Protein AF-M2P4Z2-F1 (afdb_monomer_lite)

Foldseek 3Di:
DDDDAQVVLVVQQQVLLQVQVCVVPDDDPDDDDRDDRDDHGDPVVCVVVVDDDDDDDDDADFDDCVRRNHPPDTGPRVVVVVVVCVVPDDPDDDDDDPDDDDPPDDDD

Sequence (108 aa):
MQVVGQPARDLARHFVQRWNYMLRIKNHTRTMPFLLPPPEFKRNELADMGLTGTCELQICRSAGLWSIGTPERIEYSIQNAYLKVIQMSEHFVYIEILKLLPSFAART

Organism: Ceriporiopsis subvermispora (strain B) (NCBI:txid914234)

pLDDT: mean 88.79, std 10.94, range [45.25, 97.62]

Radius of gyration: 18.7 Å; chains: 1; bounding box: 40×43×47 Å

InterPro domains:
  IPR015679 Phospholipase D family [PTHR18896] (1-96)

Structure (mmCIF, N/CA/C/O backbone):
data_AF-M2P4Z2-F1
#
_entry.id   AF-M2P4Z2-F1
#
loop_
_atom_site.group_PDB
_atom_site.id
_atom_site.type_symbol
_atom_site.label_atom_id
_atom_site.label_alt_id
_atom_site.label_comp_id
_atom_site.label_asym_id
_atom_site.label_entity_id
_atom_site.label_seq_id
_atom_site.pdbx_PDB_ins_code
_atom_site.Cartn_x
_atom_site.Cartn_y
_atom_site.Cartn_z
_atom_site.occupancy
_atom_site.B_iso_or_equiv
_atom_site.auth_seq_id
_atom_site.auth_comp_id
_atom_site.auth_asym_id
_atom_site.auth_atom_id
_atom_site.pdbx_PDB_model_num
ATOM 1 N N . MET A 1 1 ? -2.175 -13.923 9.162 1.00 78.81 1 MET A N 1
ATOM 2 C CA . MET A 1 1 ? -3.369 -13.202 8.667 1.00 78.81 1 MET A CA 1
ATOM 3 C C . MET A 1 1 ? -3.551 -13.524 7.192 1.00 78.81 1 MET A C 1
ATOM 5 O O . MET A 1 1 ? -2.576 -13.449 6.457 1.00 78.81 1 MET A O 1
ATOM 9 N N . GLN A 1 2 ? -4.761 -13.901 6.779 1.00 85.44 2 GLN A N 1
ATOM 10 C CA . GLN A 1 2 ? -5.133 -14.107 5.376 1.00 85.44 2 GLN A CA 1
ATOM 11 C C . GLN A 1 2 ? -6.225 -13.097 5.016 1.00 85.44 2 GLN A C 1
ATOM 13 O O . GLN A 1 2 ? -7.103 -12.832 5.832 1.00 85.44 2 GLN A O 1
ATOM 18 N N . VAL A 1 3 ? -6.152 -12.529 3.813 1.00 88.44 3 VAL A N 1
ATOM 19 C CA . VAL A 1 3 ? -7.108 -11.535 3.312 1.00 88.44 3 VAL A CA 1
ATOM 20 C C . VAL A 1 3 ? -7.719 -12.051 2.017 1.00 88.44 3 VAL A C 1
ATOM 22 O O . VAL A 1 3 ? -7.006 -12.560 1.154 1.00 88.44 3 VAL A O 1
ATOM 25 N N . VAL A 1 4 ? -9.035 -11.909 1.887 1.00 88.94 4 VAL A N 1
ATOM 26 C CA . VAL A 1 4 ? -9.807 -12.274 0.694 1.00 88.94 4 VAL A CA 1
ATOM 27 C C . VAL A 1 4 ? -10.625 -11.078 0.210 1.00 88.94 4 VAL A C 1
ATOM 29 O O . VAL A 1 4 ? -10.744 -10.072 0.908 1.00 88.94 4 VAL A O 1
ATOM 32 N N . GLY A 1 5 ? -11.202 -11.184 -0.982 1.00 89.06 5 GLY A N 1
ATOM 33 C CA . GLY A 1 5 ? -12.073 -10.147 -1.526 1.00 89.06 5 GLY A CA 1
ATOM 34 C C . GLY A 1 5 ? -11.326 -8.981 -2.170 1.00 89.06 5 GLY A C 1
ATOM 35 O O . GLY A 1 5 ? -10.179 -9.111 -2.606 1.00 89.06 5 GLY A O 1
ATOM 36 N N . GLN A 1 6 ? -11.988 -7.824 -2.224 1.00 90.62 6 GLN A N 1
ATOM 37 C CA . GLN A 1 6 ? -11.448 -6.607 -2.838 1.00 90.62 6 GLN A CA 1
ATOM 38 C C . GLN A 1 6 ? -10.063 -6.201 -2.293 1.00 90.62 6 GLN A C 1
ATOM 40 O O . GLN A 1 6 ? -9.179 -5.933 -3.108 1.00 90.62 6 GLN A O 1
ATOM 45 N N . PRO A 1 7 ? -9.788 -6.250 -0.973 1.00 92.56 7 PRO A N 1
ATOM 46 C CA . PRO A 1 7 ? -8.471 -5.872 -0.461 1.00 92.56 7 PRO A CA 1
ATOM 47 C C . PRO A 1 7 ? -7.336 -6.775 -0.978 1.00 92.56 7 PRO A C 1
ATOM 49 O O . PRO A 1 7 ? -6.215 -6.313 -1.194 1.00 92.56 7 PRO A O 1
ATOM 52 N N . ALA A 1 8 ? -7.613 -8.057 -1.249 1.00 92.94 8 ALA A N 1
ATOM 53 C CA . ALA A 1 8 ? -6.635 -8.954 -1.868 1.00 92.94 8 ALA A CA 1
ATOM 54 C C . ALA A 1 8 ? -6.342 -8.562 -3.328 1.00 92.94 8 ALA A C 1
ATOM 56 O O . ALA A 1 8 ? -5.198 -8.655 -3.781 1.00 92.94 8 ALA A O 1
ATOM 57 N N . ARG A 1 9 ? -7.350 -8.067 -4.059 1.00 94.50 9 ARG A N 1
ATOM 58 C CA . ARG A 1 9 ? -7.174 -7.517 -5.414 1.00 94.50 9 ARG A CA 1
ATOM 59 C C . ARG A 1 9 ? -6.360 -6.224 -5.392 1.00 94.50 9 ARG A C 1
ATOM 61 O O . ARG A 1 9 ? -5.497 -6.052 -6.250 1.00 94.50 9 ARG A O 1
ATOM 68 N N . ASP A 1 10 ? -6.561 -5.364 -4.397 1.00 95.00 10 ASP A N 1
ATOM 69 C CA . ASP A 1 10 ? -5.772 -4.138 -4.225 1.00 95.00 10 ASP A CA 1
ATOM 70 C C . ASP A 1 10 ? -4.292 -4.435 -3.954 1.00 95.00 10 ASP A C 1
ATOM 72 O O . ASP A 1 10 ? -3.408 -3.828 -4.569 1.00 95.00 10 ASP A O 1
ATOM 76 N N . LEU A 1 11 ? -4.007 -5.432 -3.111 1.00 95.00 11 LEU A N 1
ATOM 77 C CA . LEU A 1 11 ? -2.643 -5.928 -2.904 1.00 95.00 11 LEU A CA 1
ATOM 78 C C . LEU A 1 11 ? -2.034 -6.474 -4.202 1.00 95.00 11 LEU A C 1
ATOM 80 O O . LEU A 1 11 ? -0.895 -6.145 -4.544 1.00 95.00 11 LEU A O 1
ATOM 84 N N . ALA A 1 12 ? -2.795 -7.264 -4.961 1.00 96.06 12 ALA A N 1
ATOM 85 C CA . ALA A 1 12 ? -2.342 -7.794 -6.243 1.00 96.06 12 ALA A CA 1
ATOM 86 C C . ALA A 1 12 ? -2.097 -6.681 -7.280 1.00 96.06 12 ALA A C 1
ATOM 88 O O . ALA A 1 12 ? -1.093 -6.723 -7.991 1.00 96.06 12 ALA A O 1
ATOM 89 N N . ARG A 1 13 ? -2.927 -5.631 -7.324 1.00 95.56 13 ARG A N 1
ATOM 90 C CA . ARG A 1 13 ? -2.672 -4.433 -8.144 1.00 95.56 13 ARG A CA 1
ATOM 91 C C . ARG A 1 13 ? -1.367 -3.746 -7.761 1.00 95.56 13 ARG A C 1
ATOM 93 O O . ARG A 1 13 ? -0.583 -3.403 -8.646 1.00 95.56 13 ARG A O 1
ATOM 100 N N . HIS A 1 14 ? -1.105 -3.577 -6.464 1.00 95.12 14 HIS A N 1
ATOM 101 C CA . HIS A 1 14 ? 0.160 -3.010 -5.998 1.00 95.12 14 HIS A CA 1
ATOM 102 C C . HIS A 1 14 ? 1.364 -3.855 -6.447 1.00 95.12 14 HIS A C 1
ATOM 104 O O . HIS A 1 14 ? 2.354 -3.301 -6.932 1.00 95.12 14 HIS A O 1
ATOM 110 N N . PHE A 1 15 ? 1.263 -5.185 -6.356 1.00 96.50 15 PHE A N 1
ATOM 111 C CA . PHE A 1 15 ? 2.296 -6.096 -6.852 1.00 96.50 15 PHE A CA 1
ATOM 112 C C . PHE A 1 15 ? 2.530 -5.933 -8.358 1.00 96.50 15 PHE A C 1
ATOM 114 O O . PHE A 1 15 ? 3.667 -5.716 -8.774 1.00 96.50 15 PHE A O 1
ATOM 121 N N . VAL A 1 16 ? 1.464 -5.977 -9.166 1.00 96.31 16 VAL A N 1
ATOM 122 C CA . VAL A 1 16 ? 1.529 -5.824 -10.630 1.00 96.31 16 VAL A CA 1
ATOM 123 C C . VAL A 1 16 ? 2.184 -4.500 -11.017 1.00 96.31 16 VAL A C 1
ATOM 125 O O . VAL A 1 16 ? 3.078 -4.473 -11.863 1.00 96.31 16 VAL A O 1
ATOM 128 N N . GLN A 1 17 ? 1.788 -3.406 -10.366 1.00 94.69 17 GLN A N 1
ATOM 129 C CA . GLN A 1 17 ? 2.346 -2.080 -10.616 1.00 94.69 17 GLN A CA 1
ATOM 130 C C . GLN A 1 17 ? 3.862 -2.058 -10.351 1.00 94.69 17 GLN A C 1
ATOM 132 O O . GLN A 1 17 ? 4.631 -1.602 -11.200 1.00 94.69 17 GLN A O 1
ATOM 137 N N . ARG A 1 18 ? 4.313 -2.605 -9.215 1.00 95.25 18 ARG A N 1
ATOM 138 C CA . ARG A 1 18 ? 5.741 -2.657 -8.866 1.00 95.25 18 ARG A CA 1
ATOM 139 C C . ARG A 1 18 ? 6.535 -3.604 -9.764 1.00 95.25 18 ARG A C 1
ATOM 141 O O . ARG A 1 18 ? 7.651 -3.271 -10.156 1.00 95.25 18 ARG A O 1
ATOM 148 N N . TRP A 1 19 ? 5.970 -4.761 -10.093 1.00 95.00 19 TRP A N 1
ATOM 149 C CA . TRP A 1 19 ? 6.567 -5.735 -11.003 1.00 95.00 19 TRP A CA 1
ATOM 150 C C . TRP A 1 19 ? 6.835 -5.109 -12.370 1.00 95.00 19 TRP A C 1
ATOM 152 O O . TRP A 1 19 ? 7.978 -5.056 -12.821 1.00 95.00 19 TRP A O 1
ATOM 162 N N . ASN A 1 20 ? 5.796 -4.537 -12.976 1.00 95.19 20 ASN A N 1
ATOM 163 C CA . ASN A 1 20 ? 5.887 -3.890 -14.278 1.00 95.19 20 ASN A CA 1
ATOM 164 C C . ASN A 1 20 ? 6.843 -2.686 -14.254 1.00 95.19 20 ASN A C 1
ATOM 166 O O . ASN A 1 20 ? 7.539 -2.445 -15.238 1.00 95.19 20 ASN A O 1
ATOM 170 N N . TYR A 1 21 ? 6.912 -1.945 -13.142 1.00 93.88 21 TYR A N 1
ATOM 171 C CA . TYR A 1 21 ? 7.895 -0.873 -12.974 1.00 93.88 21 TYR A CA 1
ATOM 172 C C . TYR A 1 21 ? 9.331 -1.415 -12.942 1.00 93.88 21 TYR A C 1
ATOM 174 O O . TYR A 1 21 ? 10.182 -0.928 -13.684 1.00 93.88 21 TYR A O 1
ATOM 182 N N . MET A 1 22 ? 9.595 -2.467 -12.158 1.00 92.50 22 MET A N 1
ATOM 183 C CA . MET A 1 22 ? 10.917 -3.102 -12.105 1.00 92.50 22 MET A CA 1
ATOM 184 C C . MET A 1 22 ? 11.360 -3.638 -13.468 1.00 92.50 22 MET A C 1
ATOM 186 O O . MET A 1 22 ? 12.515 -3.435 -13.848 1.00 92.50 22 MET A O 1
ATOM 190 N N . LEU A 1 23 ? 10.438 -4.235 -14.229 1.00 93.25 23 LEU A N 1
ATOM 191 C CA . LEU A 1 23 ? 10.713 -4.714 -15.585 1.00 93.25 23 LEU A CA 1
ATOM 192 C C . LEU A 1 23 ? 11.178 -3.609 -16.538 1.00 93.25 23 LEU A C 1
ATOM 194 O O . LEU A 1 23 ? 11.982 -3.878 -17.425 1.00 93.25 23 LEU A O 1
ATOM 198 N N . ARG A 1 24 ? 10.713 -2.372 -16.342 1.00 91.00 24 ARG A N 1
ATOM 199 C CA . ARG A 1 24 ? 11.101 -1.222 -17.172 1.00 91.00 24 ARG A CA 1
ATOM 200 C C . ARG A 1 24 ? 12.466 -0.643 -16.811 1.00 91.00 24 ARG A C 1
ATOM 202 O O . ARG A 1 24 ? 13.137 -0.114 -17.687 1.00 91.00 24 ARG A O 1
ATOM 209 N N . ILE A 1 25 ? 12.858 -0.693 -15.537 1.00 90.56 25 ILE A N 1
ATOM 210 C CA . ILE A 1 25 ? 14.063 0.000 -15.044 1.00 90.56 25 ILE A CA 1
ATOM 211 C C . ILE A 1 25 ? 15.309 -0.893 -14.977 1.00 90.56 25 ILE A C 1
ATOM 213 O O . ILE A 1 25 ? 16.419 -0.378 -14.855 1.00 90.56 25 ILE A O 1
ATOM 217 N N . LYS A 1 26 ? 15.152 -2.222 -14.976 1.00 89.31 26 LYS A N 1
ATOM 218 C CA . LYS A 1 26 ? 16.273 -3.169 -14.891 1.00 89.31 26 LYS A CA 1
ATOM 219 C C . LYS A 1 26 ? 16.477 -3.894 -16.216 1.00 89.31 26 LYS A C 1
ATOM 221 O O . LYS A 1 26 ? 15.525 -4.237 -16.909 1.00 89.31 26 LYS A O 1
ATOM 226 N N . ASN A 1 27 ? 17.737 -4.193 -16.517 1.00 87.31 27 ASN A N 1
ATOM 227 C CA . ASN A 1 27 ? 18.087 -5.118 -17.586 1.00 87.31 27 ASN A CA 1
ATOM 228 C C . ASN A 1 27 ? 17.927 -6.545 -17.065 1.00 87.31 27 ASN A C 1
ATOM 230 O O . ASN A 1 27 ? 18.528 -6.912 -16.054 1.00 87.31 27 ASN A O 1
ATOM 234 N N . HIS A 1 28 ? 17.114 -7.340 -17.753 1.00 88.00 28 HIS A N 1
ATOM 235 C CA . HIS A 1 28 ? 16.835 -8.721 -17.378 1.00 88.00 28 HIS A CA 1
ATOM 236 C C . HIS A 1 28 ? 17.465 -9.659 -18.399 1.00 88.00 28 HIS A C 1
ATOM 238 O O . HIS A 1 28 ? 17.357 -9.446 -19.602 1.00 88.00 28 HIS A O 1
ATOM 244 N N . THR A 1 29 ? 18.102 -10.719 -17.914 1.00 89.69 29 THR A N 1
ATOM 245 C CA . THR A 1 29 ? 18.658 -11.784 -18.761 1.00 89.69 29 THR A CA 1
ATOM 246 C C . THR A 1 29 ? 17.590 -12.758 -19.251 1.00 89.69 29 THR A C 1
ATOM 248 O O . THR A 1 29 ? 17.799 -13.457 -20.236 1.00 89.69 29 THR A O 1
ATOM 251 N N . ARG A 1 30 ? 16.443 -12.818 -18.563 1.00 90.00 30 ARG A N 1
ATOM 252 C CA . ARG A 1 30 ? 15.297 -13.668 -18.899 1.00 90.00 30 ARG A CA 1
ATOM 253 C C . ARG A 1 30 ? 14.116 -12.815 -19.336 1.00 90.00 30 ARG A C 1
ATOM 255 O O . ARG A 1 30 ? 13.874 -11.753 -18.764 1.00 90.00 30 ARG A O 1
ATOM 262 N N . THR A 1 31 ? 13.352 -13.316 -20.302 1.00 87.88 31 THR A N 1
ATOM 263 C CA . THR A 1 31 ? 12.088 -12.706 -20.714 1.00 87.88 31 THR A CA 1
ATOM 264 C C . THR A 1 31 ? 11.062 -12.883 -19.603 1.00 87.88 31 THR A C 1
ATOM 266 O O . THR A 1 31 ? 10.631 -13.997 -19.315 1.00 87.88 31 THR A O 1
ATOM 269 N N . MET A 1 32 ? 10.683 -11.777 -18.971 1.00 91.56 32 MET A N 1
ATOM 270 C CA . MET A 1 32 ? 9.679 -11.751 -17.913 1.00 91.56 32 MET A CA 1
ATOM 271 C C . MET A 1 32 ? 8.417 -11.066 -18.448 1.00 91.56 32 MET A C 1
ATOM 273 O O . MET A 1 32 ? 8.521 -9.957 -18.978 1.00 91.56 32 MET A O 1
ATOM 277 N N . PRO A 1 33 ? 7.233 -11.690 -18.338 1.00 93.62 33 PRO A N 1
ATOM 278 C CA . PRO A 1 33 ? 6.016 -11.114 -18.886 1.00 93.62 33 PRO A CA 1
ATOM 279 C C . PRO A 1 33 ? 5.542 -9.914 -18.058 1.00 93.62 33 PRO A C 1
ATOM 281 O O . PRO A 1 33 ? 5.639 -9.898 -16.825 1.00 93.62 33 PRO A O 1
ATOM 284 N N . PHE A 1 34 ? 4.973 -8.926 -18.751 1.00 94.25 34 PHE A N 1
ATOM 285 C CA . PHE A 1 34 ? 4.172 -7.886 -18.114 1.00 94.25 34 PHE A CA 1
ATOM 286 C C . PHE A 1 34 ? 2.890 -8.498 -17.555 1.00 94.25 34 PHE A C 1
ATOM 288 O O . PHE A 1 34 ? 2.238 -9.314 -18.206 1.00 94.25 34 PHE A O 1
ATOM 295 N N . LEU A 1 35 ? 2.526 -8.082 -16.347 1.00 96.06 35 LEU A N 1
ATOM 296 C CA . LEU A 1 35 ? 1.316 -8.547 -15.685 1.00 96.06 35 LEU A CA 1
ATOM 297 C C . LEU A 1 35 ? 0.174 -7.561 -15.917 1.00 96.06 35 LEU A C 1
ATOM 299 O O . LEU A 1 35 ? 0.378 -6.345 -15.937 1.00 96.06 35 LEU A O 1
ATOM 303 N N . LEU A 1 36 ? -1.034 -8.095 -16.053 1.00 95.38 36 LEU A N 1
ATOM 304 C CA . LEU A 1 36 ? -2.259 -7.308 -16.099 1.00 95.38 36 LEU A CA 1
ATOM 305 C C . LEU A 1 36 ? -2.847 -7.185 -14.689 1.00 95.38 36 LEU A C 1
ATOM 307 O O . LEU A 1 36 ? -2.694 -8.107 -13.881 1.00 95.38 36 LEU A O 1
ATOM 311 N N . PRO A 1 37 ? -3.496 -6.053 -14.364 1.00 93.56 37 PRO A N 1
ATOM 312 C CA . PRO A 1 37 ? -4.179 -5.920 -13.089 1.00 93.56 37 PRO A CA 1
ATOM 313 C C . PRO A 1 37 ? -5.273 -6.991 -12.976 1.00 93.56 37 PRO A C 1
ATOM 315 O O . PRO A 1 37 ? -5.920 -7.318 -13.976 1.00 93.56 37 PRO A O 1
ATOM 318 N N . PRO A 1 38 ? -5.490 -7.549 -11.774 1.00 93.06 38 PRO A N 1
ATOM 319 C CA . PRO A 1 38 ? -6.561 -8.506 -11.573 1.00 93.06 38 PRO A CA 1
ATOM 320 C C . PRO A 1 38 ? -7.925 -7.834 -11.806 1.00 93.06 38 PRO A C 1
ATOM 322 O O . PRO A 1 38 ? -8.064 -6.633 -11.546 1.00 93.06 38 PRO A O 1
ATOM 325 N N . PRO A 1 39 ? -8.933 -8.595 -12.264 1.00 91.19 39 PRO A N 1
ATOM 326 C CA . PRO A 1 39 ? -10.287 -8.080 -12.411 1.0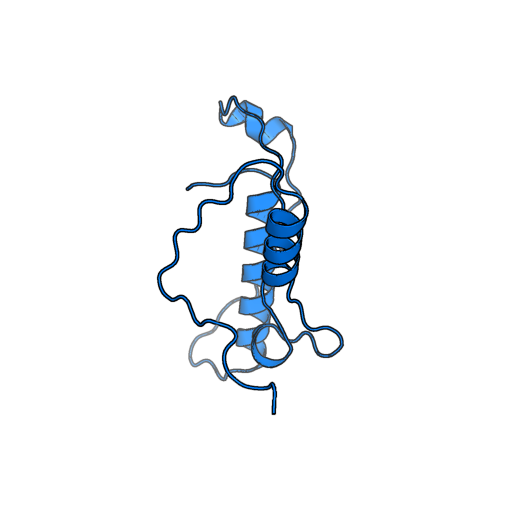0 91.19 39 PRO A CA 1
ATOM 327 C C . PRO A 1 39 ? -10.875 -7.671 -11.055 1.00 91.19 39 PRO A C 1
ATOM 329 O O . PRO A 1 39 ? -10.432 -8.137 -9.998 1.00 91.19 39 PRO A O 1
ATOM 332 N N . GLU A 1 40 ? -11.895 -6.813 -11.102 1.00 87.31 40 GLU A N 1
ATOM 333 C CA . GLU A 1 40 ? -12.644 -6.413 -9.911 1.00 87.31 40 GLU A CA 1
ATOM 334 C C . GLU A 1 40 ? -13.286 -7.614 -9.219 1.00 87.31 40 GLU A C 1
ATOM 336 O O . GLU A 1 40 ? -13.704 -8.585 -9.857 1.00 87.31 40 GLU A O 1
ATOM 341 N N . PHE A 1 41 ? -13.371 -7.533 -7.895 1.00 87.06 41 PHE A N 1
ATOM 342 C CA . PHE A 1 41 ? -13.934 -8.597 -7.086 1.00 87.06 41 PHE A CA 1
ATOM 343 C C . PHE A 1 41 ? -15.465 -8.641 -7.195 1.00 87.06 41 PHE A C 1
ATOM 345 O O . PHE A 1 41 ? -16.140 -7.630 -6.980 1.00 87.06 41 PHE A O 1
ATOM 352 N N . LYS A 1 42 ? -16.039 -9.819 -7.467 1.00 86.69 42 LYS A N 1
ATOM 353 C CA . LYS A 1 42 ? -17.497 -10.010 -7.448 1.00 86.69 42 LYS A CA 1
ATOM 354 C C . LYS A 1 42 ? -17.943 -10.482 -6.069 1.00 86.69 42 LYS A C 1
ATOM 356 O O . LYS A 1 42 ? -17.415 -11.451 -5.543 1.00 86.69 42 LYS A O 1
ATOM 361 N N . ARG A 1 43 ? -18.977 -9.850 -5.502 1.00 78.19 43 ARG A N 1
ATOM 362 C CA . ARG A 1 43 ? -19.483 -10.175 -4.149 1.00 78.19 43 ARG A CA 1
ATOM 363 C C . ARG A 1 43 ? -19.871 -11.647 -3.975 1.00 78.19 43 ARG A C 1
ATOM 365 O O . ARG A 1 43 ? -19.651 -12.198 -2.903 1.00 78.19 43 ARG A O 1
ATOM 372 N N . ASN A 1 44 ? -20.387 -12.277 -5.029 1.00 82.00 44 ASN A N 1
ATOM 373 C CA . ASN A 1 44 ? -20.804 -13.679 -5.001 1.00 82.00 44 ASN A CA 1
ATOM 374 C C . ASN A 1 44 ? -19.620 -14.639 -4.775 1.00 82.00 44 ASN A C 1
ATOM 376 O O . ASN A 1 44 ? -19.814 -15.681 -4.163 1.00 82.00 44 ASN A O 1
ATOM 380 N N . GLU A 1 45 ? -18.390 -14.249 -5.144 1.00 82.19 45 GLU A N 1
ATOM 381 C CA . GLU A 1 45 ? -17.190 -15.075 -4.933 1.00 82.19 45 GLU A CA 1
ATOM 382 C C . GLU A 1 45 ? -16.927 -15.353 -3.439 1.00 82.19 45 GLU A C 1
ATOM 384 O O . GLU A 1 45 ? -16.375 -16.397 -3.111 1.00 82.19 45 GLU A O 1
ATOM 389 N N . LEU A 1 46 ? -17.330 -14.467 -2.508 1.00 80.62 46 LEU A N 1
ATOM 390 C CA . LEU A 1 46 ? -17.173 -14.736 -1.063 1.00 80.62 46 LEU A CA 1
ATOM 391 C C . LEU A 1 46 ? -18.101 -15.852 -0.587 1.00 80.62 46 LEU A C 1
ATOM 393 O O . LEU A 1 46 ? -17.697 -16.677 0.234 1.00 80.62 46 LEU A O 1
ATOM 397 N N . ALA A 1 47 ? -19.337 -15.851 -1.092 1.00 80.62 47 ALA A N 1
ATOM 398 C CA . ALA A 1 47 ? -20.342 -16.843 -0.738 1.00 80.62 47 ALA A CA 1
ATOM 399 C C . ALA A 1 47 ? -19.933 -18.225 -1.260 1.00 80.62 47 ALA A C 1
ATOM 401 O O . ALA A 1 47 ? -19.998 -19.200 -0.514 1.00 80.62 47 ALA A O 1
ATOM 402 N N . ASP A 1 48 ? -19.411 -18.282 -2.487 1.00 82.62 48 ASP A N 1
ATOM 403 C CA . ASP A 1 48 ? -18.905 -19.514 -3.103 1.00 82.62 48 ASP A CA 1
ATOM 404 C C . ASP A 1 48 ? -17.720 -20.115 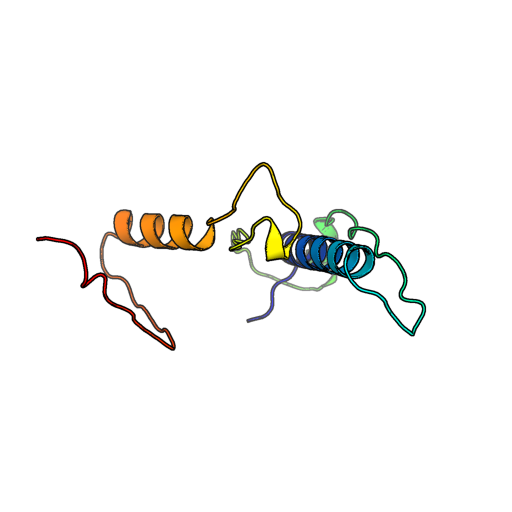-2.324 1.00 82.62 48 ASP A C 1
ATOM 406 O O . ASP A 1 48 ? -17.530 -21.329 -2.302 1.00 82.62 48 ASP A O 1
ATOM 410 N N . MET A 1 49 ? -16.933 -19.276 -1.640 1.00 82.62 49 MET A N 1
ATOM 411 C CA . MET A 1 49 ? -15.816 -19.704 -0.790 1.00 82.62 49 MET A CA 1
ATOM 412 C C . MET A 1 49 ? -16.244 -20.146 0.622 1.00 82.62 49 MET A C 1
ATOM 414 O O . MET A 1 49 ? -15.386 -20.533 1.415 1.00 82.62 49 MET A O 1
ATOM 418 N N . GLY A 1 50 ? -17.537 -20.074 0.966 1.00 82.88 50 GLY A N 1
ATOM 419 C CA . GLY A 1 50 ? -18.050 -20.453 2.288 1.00 82.88 50 GLY A CA 1
ATOM 420 C C . GLY A 1 50 ? -17.547 -19.567 3.434 1.00 82.88 50 GLY A C 1
ATOM 421 O O . GLY A 1 50 ? -17.568 -19.980 4.593 1.00 82.88 50 GLY A O 1
ATOM 422 N N . LEU A 1 51 ? -17.060 -18.360 3.131 1.00 80.69 51 LEU A N 1
ATOM 423 C CA . LEU A 1 51 ? -16.487 -17.456 4.124 1.00 80.69 51 LEU A CA 1
ATOM 424 C C . LEU A 1 51 ? -17.585 -16.610 4.768 1.00 80.69 51 LEU A C 1
ATOM 426 O O . LEU A 1 51 ? -18.152 -15.712 4.146 1.00 80.69 51 LEU A O 1
ATOM 430 N N . THR A 1 52 ? -17.863 -16.884 6.041 1.00 73.62 52 THR A N 1
ATOM 431 C CA . THR A 1 52 ? -18.859 -16.166 6.842 1.00 73.62 52 THR A CA 1
ATOM 432 C C . THR A 1 52 ? -18.162 -15.207 7.804 1.00 73.62 52 THR A C 1
ATOM 434 O O . THR A 1 52 ? -17.558 -15.627 8.789 1.00 73.62 52 THR A O 1
ATOM 437 N N . GLY A 1 53 ? -18.216 -13.910 7.512 1.00 76.00 53 GLY A N 1
ATOM 438 C CA . GLY A 1 53 ? -17.633 -12.863 8.348 1.00 76.00 53 GLY A CA 1
ATOM 439 C C . GLY A 1 53 ? -17.388 -11.590 7.548 1.00 76.00 53 GLY A C 1
ATOM 440 O O . GLY A 1 53 ? -16.951 -11.645 6.400 1.00 76.00 53 GLY A O 1
ATOM 441 N N . THR A 1 54 ? -17.678 -10.438 8.145 1.00 82.06 54 THR A N 1
ATOM 442 C CA . THR A 1 54 ? -17.481 -9.132 7.511 1.00 82.06 54 THR A CA 1
ATOM 443 C C . THR A 1 54 ? -16.500 -8.311 8.328 1.00 82.06 54 THR A C 1
ATOM 445 O O . THR A 1 54 ? -16.692 -8.117 9.526 1.00 82.06 54 THR A O 1
ATOM 448 N N . CYS A 1 55 ? -15.456 -7.813 7.677 1.00 88.00 55 CYS A N 1
ATOM 449 C CA . CYS A 1 55 ? -14.526 -6.849 8.244 1.00 88.00 55 CYS A CA 1
ATOM 450 C C . CYS A 1 55 ? -14.279 -5.773 7.189 1.00 88.00 55 CYS A C 1
ATOM 452 O O . CYS A 1 55 ? -14.017 -6.094 6.027 1.00 88.00 55 CYS A O 1
ATOM 454 N N . GLU A 1 56 ? -14.385 -4.508 7.584 1.00 90.19 56 GLU A N 1
ATOM 455 C CA . GLU A 1 56 ? -14.000 -3.398 6.722 1.00 90.19 56 GLU A CA 1
ATOM 456 C C . GLU A 1 56 ? -12.482 -3.260 6.744 1.00 90.19 56 GLU A C 1
ATOM 458 O O . GLU A 1 56 ? -11.868 -3.088 7.796 1.00 90.19 56 GLU A O 1
ATOM 463 N N . LEU A 1 57 ? -11.867 -3.366 5.568 1.00 92.06 57 LEU A N 1
ATOM 464 C CA . LEU A 1 57 ? -10.421 -3.336 5.430 1.00 92.06 57 LEU A CA 1
ATOM 465 C C . LEU A 1 57 ? -10.022 -2.357 4.334 1.00 92.06 57 LEU A C 1
ATOM 467 O O . LEU A 1 57 ? -10.527 -2.417 3.214 1.00 92.06 57 LEU A O 1
ATOM 471 N N . GLN A 1 58 ? -9.048 -1.510 4.649 1.00 95.25 58 GLN A N 1
ATOM 472 C CA . GLN A 1 58 ? -8.396 -0.627 3.696 1.00 95.25 58 GLN A CA 1
ATOM 473 C C . GLN A 1 58 ? -6.911 -0.976 3.622 1.00 95.25 58 GLN A C 1
ATOM 475 O O . GLN A 1 58 ? -6.215 -1.015 4.637 1.00 95.25 58 GLN A O 1
ATOM 480 N N . ILE A 1 59 ? -6.414 -1.215 2.409 1.00 95.3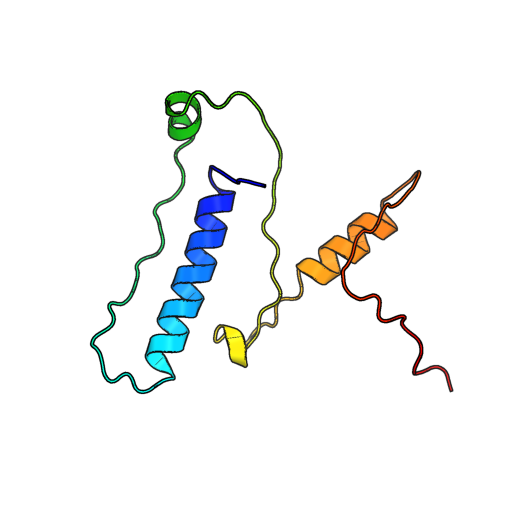8 59 ILE A N 1
ATOM 481 C CA . ILE A 1 59 ? -4.987 -1.441 2.190 1.00 95.38 59 ILE A CA 1
ATOM 482 C C . ILE A 1 59 ? -4.248 -0.103 2.236 1.00 95.38 59 ILE A C 1
ATOM 484 O O . ILE A 1 59 ? -4.567 0.828 1.498 1.00 95.38 59 ILE A O 1
ATOM 488 N N . CYS A 1 60 ? -3.219 -0.042 3.076 1.00 96.31 60 CYS A N 1
ATOM 489 C CA . CYS A 1 60 ? -2.297 1.081 3.174 1.00 96.31 60 CYS A CA 1
ATOM 490 C C . CYS A 1 60 ? -0.902 0.658 2.700 1.00 96.31 60 CYS A C 1
ATOM 492 O O . CYS A 1 60 ? -0.487 -0.490 2.859 1.00 96.31 60 CYS A O 1
ATOM 494 N N . ARG A 1 61 ? -0.157 1.607 2.137 1.00 96.25 61 ARG A N 1
ATOM 495 C CA . ARG A 1 61 ? 1.226 1.434 1.680 1.00 96.25 61 ARG A CA 1
ATOM 496 C C . ARG A 1 61 ? 2.088 2.673 1.918 1.00 96.25 61 ARG A C 1
ATOM 498 O O . ARG A 1 61 ? 1.577 3.788 2.072 1.00 96.25 61 ARG A O 1
ATOM 505 N N . SER A 1 62 ? 3.398 2.446 1.894 1.00 96.25 62 SER A N 1
ATOM 506 C CA . SER A 1 62 ? 4.429 3.477 1.779 1.00 96.25 62 SER A CA 1
ATOM 507 C C . SER A 1 62 ? 5.138 3.290 0.441 1.00 96.25 62 SER A C 1
ATOM 509 O O . SER A 1 62 ? 5.759 2.250 0.218 1.00 96.25 62 SER A O 1
ATOM 511 N N . ALA A 1 63 ? 5.005 4.248 -0.472 1.00 95.25 63 ALA A N 1
ATOM 512 C CA . ALA A 1 63 ? 5.523 4.133 -1.834 1.00 95.25 63 ALA A CA 1
ATOM 513 C C . ALA A 1 63 ? 5.918 5.501 -2.406 1.00 95.25 63 ALA A C 1
ATOM 515 O O . ALA A 1 63 ? 5.406 6.535 -1.988 1.00 95.25 63 ALA A O 1
ATOM 516 N N . GLY A 1 64 ? 6.830 5.517 -3.373 1.00 93.56 64 GLY A N 1
ATOM 517 C CA . GLY A 1 64 ? 7.315 6.743 -4.004 1.00 93.56 64 GLY A CA 1
ATOM 518 C C . GLY A 1 64 ? 8.053 6.467 -5.310 1.00 93.56 64 GLY A C 1
ATOM 519 O O . GLY A 1 64 ? 8.101 5.328 -5.787 1.00 93.56 64 GLY A O 1
ATOM 520 N N . LEU A 1 65 ? 8.675 7.507 -5.867 1.00 92.56 65 LEU A N 1
ATOM 521 C CA . LEU A 1 65 ? 9.348 7.469 -7.168 1.00 92.56 65 LEU A CA 1
ATOM 522 C C . LEU A 1 65 ? 10.301 6.273 -7.332 1.00 92.56 65 LEU A C 1
ATOM 524 O O . LEU A 1 65 ? 10.185 5.507 -8.284 1.00 92.56 65 LEU A O 1
ATOM 528 N N . TRP A 1 66 ? 11.210 6.063 -6.381 1.00 90.56 66 TRP A N 1
ATOM 529 C CA . TRP A 1 66 ? 12.223 5.009 -6.485 1.00 90.56 66 TRP A CA 1
ATOM 530 C C . TRP A 1 66 ? 11.654 3.588 -6.351 1.00 90.56 66 TRP A C 1
ATOM 532 O O . TRP A 1 66 ? 12.279 2.639 -6.819 1.00 90.56 66 TRP A O 1
ATOM 542 N N . SER A 1 67 ? 10.488 3.417 -5.719 1.00 90.56 67 SER A N 1
ATOM 543 C CA . SER A 1 67 ? 9.932 2.092 -5.415 1.00 90.56 67 SER A CA 1
ATOM 544 C C . SER A 1 67 ? 8.919 1.615 -6.449 1.00 90.56 67 SER A C 1
ATOM 546 O O . SER A 1 67 ? 8.943 0.438 -6.812 1.00 90.56 67 SER A O 1
ATOM 548 N N . ILE A 1 68 ? 8.036 2.500 -6.920 1.00 92.62 68 ILE A N 1
ATOM 549 C CA . ILE A 1 68 ? 6.936 2.131 -7.825 1.00 92.62 68 ILE A CA 1
ATOM 550 C C . ILE A 1 68 ? 6.701 3.139 -8.960 1.00 92.62 68 ILE A C 1
ATOM 552 O O . ILE A 1 68 ? 5.733 3.013 -9.708 1.00 92.62 68 ILE A O 1
ATOM 556 N N . GLY A 1 69 ? 7.583 4.131 -9.107 1.00 88.62 69 GLY A N 1
ATOM 557 C CA . GLY A 1 69 ? 7.520 5.075 -10.217 1.00 88.62 69 GLY A CA 1
ATOM 558 C C . GLY A 1 69 ? 6.360 6.062 -10.117 1.00 88.62 69 GLY A C 1
ATOM 559 O O . GLY A 1 69 ? 5.732 6.348 -11.129 1.00 88.62 69 GLY A O 1
ATOM 560 N N . THR A 1 70 ? 6.053 6.569 -8.918 1.00 87.00 70 THR A N 1
ATOM 561 C CA . THR A 1 70 ? 5.084 7.662 -8.716 1.00 87.00 70 THR A CA 1
ATOM 562 C C . THR A 1 70 ? 5.815 9.008 -8.572 1.00 87.00 70 THR A C 1
ATOM 564 O O . THR A 1 70 ? 6.140 9.408 -7.452 1.00 87.00 70 THR A O 1
ATOM 567 N N . PRO A 1 71 ? 6.134 9.712 -9.679 1.00 81.56 71 PRO A N 1
ATOM 568 C CA . PRO A 1 71 ? 6.905 10.960 -9.634 1.00 81.56 71 PRO A CA 1
ATOM 569 C C . PRO A 1 71 ? 6.133 12.120 -9.006 1.00 81.56 71 PRO A C 1
ATOM 571 O O . PRO A 1 71 ? 6.714 12.922 -8.288 1.00 81.56 71 PRO A O 1
ATOM 574 N N . GLU A 1 72 ? 4.825 12.192 -9.245 1.00 87.94 72 GLU A N 1
ATOM 575 C CA . GLU A 1 72 ? 3.991 13.321 -8.814 1.00 87.94 72 GLU A CA 1
ATOM 576 C C . GLU A 1 72 ? 3.518 13.199 -7.363 1.00 87.94 72 GLU A C 1
ATOM 578 O O . GLU A 1 72 ? 3.120 14.185 -6.747 1.00 87.94 72 GLU A O 1
ATOM 583 N N . ARG A 1 73 ? 3.535 11.984 -6.800 1.00 88.94 73 ARG A N 1
ATOM 584 C CA . ARG A 1 73 ? 2.957 11.722 -5.482 1.00 88.94 73 ARG A CA 1
ATOM 585 C C . ARG A 1 73 ? 3.713 10.643 -4.721 1.00 88.94 73 ARG A C 1
ATOM 587 O O . ARG A 1 73 ? 3.862 9.511 -5.182 1.00 88.94 73 ARG A O 1
ATOM 594 N N . ILE A 1 74 ? 4.119 10.994 -3.506 1.00 94.62 74 ILE A N 1
ATOM 595 C CA . ILE A 1 74 ? 4.617 10.052 -2.505 1.00 94.62 74 ILE A CA 1
ATOM 596 C C . ILE A 1 74 ? 3.433 9.612 -1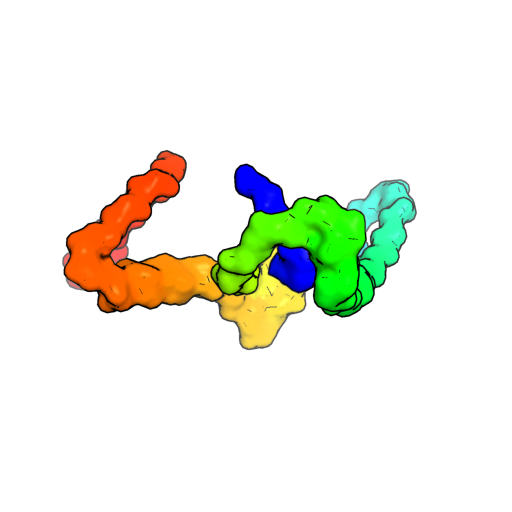.646 1.00 94.62 74 ILE A C 1
ATOM 598 O O . ILE A 1 74 ? 2.621 10.427 -1.208 1.00 94.62 74 ILE A O 1
ATOM 602 N N . GLU A 1 75 ? 3.333 8.313 -1.403 1.00 95.38 75 GLU A N 1
ATOM 603 C CA . GLU A 1 75 ? 2.311 7.725 -0.554 1.00 95.38 75 GLU A CA 1
ATOM 604 C C . GLU A 1 75 ? 2.886 7.342 0.806 1.00 95.38 75 GLU A C 1
ATOM 606 O O . GLU A 1 75 ? 3.859 6.599 0.904 1.00 95.38 75 GLU A O 1
ATOM 611 N N . TYR A 1 76 ? 2.234 7.825 1.858 1.00 96.12 76 TYR A N 1
ATOM 612 C CA . TYR A 1 76 ? 2.558 7.583 3.268 1.00 96.12 76 TYR A CA 1
ATOM 613 C C . TYR A 1 76 ? 1.279 7.231 4.048 1.00 96.12 76 TYR A C 1
ATOM 615 O O . TYR A 1 76 ? 1.058 7.641 5.186 1.00 96.12 76 TYR A O 1
ATOM 623 N N . SER A 1 77 ? 0.390 6.467 3.404 1.00 96.88 77 SER A N 1
ATOM 624 C CA . SER A 1 77 ? -0.926 6.108 3.953 1.00 96.88 77 SER A CA 1
ATOM 625 C C . SER A 1 77 ? -0.837 5.264 5.228 1.00 96.88 77 SER A C 1
ATOM 627 O O . SER A 1 77 ? -1.674 5.435 6.108 1.00 96.88 77 SER A O 1
ATOM 629 N N . ILE A 1 78 ? 0.207 4.436 5.379 1.00 96.75 78 ILE A N 1
ATOM 630 C CA . ILE A 1 78 ? 0.478 3.704 6.629 1.00 96.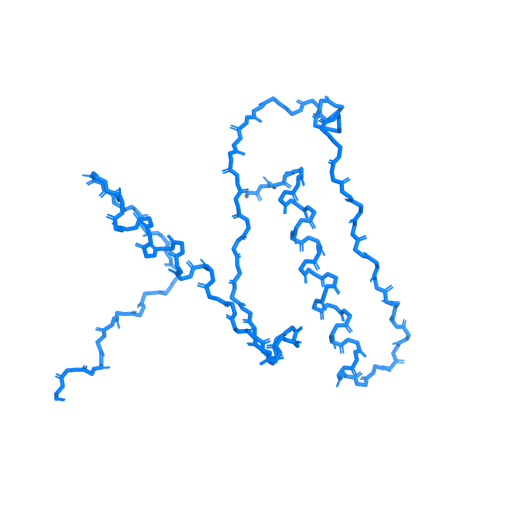75 78 ILE A CA 1
ATOM 631 C C . ILE A 1 78 ? 0.700 4.690 7.781 1.00 96.75 78 ILE A C 1
ATOM 633 O O . ILE A 1 78 ? 0.022 4.595 8.798 1.00 96.75 78 ILE A O 1
ATOM 637 N N . GLN A 1 79 ? 1.589 5.674 7.608 1.00 95.62 79 GLN A N 1
ATOM 638 C CA . GLN A 1 79 ? 1.858 6.689 8.631 1.00 95.62 79 GLN A CA 1
ATOM 639 C C . GLN A 1 79 ? 0.584 7.454 9.001 1.00 95.62 79 GLN A C 1
ATOM 641 O O . GLN A 1 79 ? 0.277 7.607 10.181 1.00 95.62 79 GLN A O 1
ATOM 646 N N . ASN A 1 80 ? -0.188 7.886 8.001 1.00 97.00 80 ASN A N 1
ATOM 647 C CA . ASN A 1 80 ? -1.442 8.599 8.241 1.00 97.00 80 ASN A CA 1
ATOM 648 C C . ASN A 1 80 ? -2.465 7.738 8.992 1.00 97.00 80 ASN A C 1
ATOM 650 O O . ASN A 1 80 ? -3.165 8.254 9.858 1.00 97.00 80 ASN A O 1
ATOM 654 N N . ALA A 1 81 ? -2.558 6.443 8.677 1.00 97.00 81 ALA A N 1
ATOM 655 C CA . ALA A 1 81 ? -3.446 5.520 9.375 1.00 97.00 81 ALA A CA 1
ATOM 656 C C . ALA A 1 81 ? -3.037 5.354 10.846 1.00 97.00 81 ALA A C 1
ATOM 658 O O . ALA A 1 81 ? -3.888 5.485 11.721 1.00 97.00 81 ALA A O 1
ATOM 659 N N . TYR A 1 82 ? -1.742 5.167 11.128 1.00 95.44 82 TYR A N 1
ATOM 660 C CA . TYR A 1 82 ? -1.228 5.109 12.502 1.00 95.44 82 TYR A CA 1
ATOM 661 C C . TYR A 1 82 ? -1.538 6.388 13.289 1.00 95.44 82 TYR A C 1
ATOM 663 O O . TYR A 1 82 ? -2.072 6.306 14.393 1.00 95.44 82 TYR A O 1
ATOM 671 N N . LEU A 1 83 ? -1.256 7.565 12.715 1.00 95.69 83 LEU A N 1
ATOM 672 C CA . LEU A 1 83 ? -1.543 8.851 13.360 1.00 95.69 83 LEU A CA 1
ATOM 673 C C . LEU A 1 83 ? -3.031 8.994 13.694 1.00 95.69 83 LEU A C 1
ATOM 675 O O . LEU A 1 83 ? -3.371 9.374 14.811 1.00 95.69 83 LEU A O 1
ATOM 679 N N . LYS A 1 84 ? -3.914 8.644 12.752 1.00 96.81 84 LYS A N 1
ATOM 680 C CA . LYS A 1 84 ? -5.365 8.709 12.962 1.00 96.81 84 LYS A CA 1
ATOM 681 C C . LYS A 1 84 ? -5.842 7.742 14.040 1.00 96.81 84 LYS A C 1
ATOM 683 O O . LYS A 1 84 ? -6.613 8.154 14.895 1.00 96.81 84 LYS A O 1
ATOM 688 N N . VAL A 1 85 ? -5.381 6.490 14.026 1.00 95.81 85 VAL A N 1
ATOM 689 C CA . VAL A 1 85 ? -5.772 5.488 15.034 1.00 95.81 85 VAL A CA 1
ATOM 690 C C . VAL A 1 85 ? -5.368 5.936 16.437 1.00 95.81 85 VAL A C 1
ATOM 692 O O . VAL A 1 85 ? -6.172 5.827 17.354 1.00 95.81 85 VAL A O 1
ATOM 695 N N . ILE A 1 86 ? -4.166 6.498 16.596 1.00 96.00 86 ILE A N 1
ATOM 696 C CA . ILE A 1 86 ? -3.699 7.029 17.885 1.00 96.00 86 ILE A CA 1
ATOM 697 C C . ILE A 1 86 ? -4.505 8.269 18.295 1.00 96.00 86 ILE A C 1
ATOM 699 O O . ILE A 1 86 ? -4.878 8.406 19.454 1.00 96.00 86 ILE A O 1
ATOM 703 N N . GLN A 1 87 ? -4.788 9.178 17.360 1.00 97.00 87 GLN A N 1
ATOM 704 C CA . GLN A 1 87 ? -5.541 10.400 17.652 1.00 97.00 87 GLN A CA 1
ATOM 705 C C . GLN A 1 87 ? -7.004 10.118 18.029 1.00 97.00 87 GLN A C 1
ATOM 707 O O . GLN A 1 87 ? -7.583 10.860 18.816 1.00 97.00 87 GLN A O 1
ATOM 712 N N . MET A 1 88 ? -7.607 9.081 17.443 1.00 97.62 88 MET A N 1
ATOM 713 C CA . MET A 1 88 ? -9.024 8.749 17.613 1.00 97.62 88 MET A CA 1
ATOM 714 C C . MET A 1 88 ? -9.286 7.691 18.694 1.00 97.62 88 MET A C 1
ATOM 716 O O . MET A 1 88 ? -10.443 7.391 18.967 1.00 97.62 88 MET A O 1
ATOM 720 N N . SER A 1 89 ? -8.254 7.090 19.292 1.00 96.81 89 SER A N 1
ATOM 721 C CA . SER A 1 89 ? -8.438 6.074 20.332 1.00 96.81 89 SER A CA 1
ATOM 722 C C . SER A 1 89 ? -8.880 6.698 21.658 1.00 96.81 89 SER A C 1
ATOM 724 O O . SER A 1 89 ? -8.215 7.601 22.159 1.00 96.81 89 SER A O 1
ATOM 726 N N . GLU A 1 90 ? -9.943 6.172 22.265 1.00 97.56 90 GLU A N 1
ATOM 727 C CA . GLU A 1 90 ? -10.509 6.715 23.513 1.00 97.56 90 GLU A CA 1
ATOM 728 C C . GLU A 1 90 ? -10.001 6.018 24.785 1.00 97.56 90 GLU A C 1
ATOM 730 O O . GLU A 1 90 ? -10.064 6.588 25.872 1.00 97.56 90 GLU A O 1
ATOM 735 N N . HIS A 1 91 ? -9.504 4.782 24.671 1.00 96.44 91 HIS A N 1
ATOM 736 C CA . HIS A 1 91 ? -9.216 3.941 25.838 1.00 96.44 91 HIS A CA 1
ATOM 737 C C . HIS A 1 91 ? -7.747 3.544 25.944 1.00 96.44 91 HIS A C 1
ATOM 739 O O . HIS A 1 91 ? -7.060 3.937 26.881 1.00 96.44 91 HIS A O 1
ATOM 745 N N . PHE A 1 92 ? -7.250 2.747 25.000 1.00 95.94 92 PHE A N 1
ATOM 746 C CA . PHE A 1 92 ? -5.858 2.317 24.988 1.00 95.94 92 PHE A CA 1
ATOM 747 C C . PHE A 1 92 ? -5.402 2.016 23.562 1.00 95.94 92 PHE A C 1
ATOM 749 O O . PHE A 1 92 ? -6.211 1.699 22.689 1.00 95.94 92 PHE A O 1
ATOM 756 N N . VAL A 1 93 ? -4.089 2.080 23.344 1.00 94.88 93 VAL A N 1
ATOM 757 C CA . VAL A 1 93 ? -3.442 1.668 22.096 1.00 94.88 93 VAL A CA 1
ATOM 758 C C . VAL A 1 93 ? -2.403 0.609 22.434 1.00 94.88 93 VAL A C 1
ATOM 760 O O . VAL A 1 93 ? -1.466 0.869 23.186 1.00 94.88 93 VAL A O 1
ATOM 763 N N . TYR A 1 94 ? -2.569 -0.587 21.876 1.00 95.69 94 TYR A N 1
ATOM 764 C CA . TYR A 1 94 ? -1.570 -1.649 21.950 1.00 95.69 94 TYR A CA 1
ATOM 765 C C . TYR A 1 94 ? -0.697 -1.625 20.693 1.00 95.69 94 TYR A C 1
ATOM 767 O O . TYR A 1 94 ? -1.216 -1.615 19.577 1.00 95.69 94 TYR A O 1
ATOM 775 N N . ILE A 1 95 ? 0.626 -1.602 20.872 1.00 94.25 95 ILE A N 1
ATOM 776 C CA . ILE A 1 95 ? 1.596 -1.548 19.774 1.00 94.25 95 ILE A CA 1
ATOM 777 C C . ILE A 1 95 ? 2.592 -2.691 19.934 1.00 94.25 95 ILE A C 1
ATOM 779 O O . ILE A 1 95 ? 3.368 -2.719 20.886 1.00 94.25 95 ILE A O 1
ATOM 783 N N . GLU A 1 96 ? 2.611 -3.585 18.950 1.00 94.75 96 GLU A N 1
ATOM 784 C CA . GLU A 1 96 ? 3.633 -4.614 18.792 1.00 94.75 96 GLU A CA 1
ATOM 785 C C . GLU A 1 96 ? 4.411 -4.330 17.503 1.00 94.75 96 GLU A C 1
ATOM 787 O O . GLU A 1 96 ? 3.855 -4.359 16.404 1.00 94.75 96 GLU A O 1
ATOM 792 N N . ILE A 1 97 ? 5.695 -3.989 17.633 1.00 91.50 97 ILE A N 1
ATOM 793 C CA . ILE A 1 97 ? 6.568 -3.670 16.500 1.00 91.50 97 ILE A CA 1
ATOM 794 C C . ILE A 1 97 ? 7.974 -4.209 16.729 1.00 91.50 97 ILE A C 1
ATOM 796 O O . ILE A 1 97 ? 8.465 -4.266 17.852 1.00 91.50 97 ILE A O 1
ATOM 800 N N . LEU A 1 98 ? 8.659 -4.535 15.632 1.00 93.00 98 LEU A N 1
ATOM 801 C CA . LEU A 1 98 ? 10.036 -5.023 15.683 1.00 93.00 98 LEU A CA 1
ATOM 802 C C . LEU A 1 98 ? 11.039 -3.938 16.115 1.00 93.00 98 LEU A C 1
ATOM 804 O O . LEU A 1 98 ? 12.029 -4.238 16.775 1.00 93.00 98 LEU A O 1
ATOM 808 N N . LYS A 1 99 ? 10.826 -2.684 15.696 1.00 89.62 99 LYS A N 1
ATOM 809 C CA . LYS A 1 99 ? 11.711 -1.549 15.995 1.00 89.62 99 LYS A CA 1
ATOM 810 C C . LYS A 1 99 ? 10.889 -0.316 16.330 1.00 89.62 99 LYS A C 1
ATOM 812 O O . LYS A 1 99 ? 10.109 0.135 15.496 1.00 89.62 99 LYS A O 1
ATOM 817 N N . LEU A 1 100 ? 11.134 0.257 17.506 1.00 84.69 100 LEU A N 1
ATOM 818 C CA . LEU A 1 100 ? 10.636 1.572 17.891 1.00 84.69 100 LEU A CA 1
ATOM 819 C C . LEU A 1 100 ? 11.782 2.578 17.791 1.00 84.69 100 LEU A C 1
ATOM 821 O O . LEU A 1 100 ? 12.746 2.501 18.548 1.00 84.69 100 LEU A O 1
ATOM 825 N N . LEU A 1 101 ? 11.677 3.513 16.850 1.00 83.56 101 LEU A N 1
ATOM 826 C CA . LEU A 1 101 ? 12.551 4.679 16.806 1.00 83.56 101 LEU A CA 1
ATOM 827 C C . LEU A 1 101 ? 11.771 5.857 17.397 1.00 83.56 101 LEU A C 1
ATOM 829 O O . LEU A 1 101 ? 10.851 6.345 16.737 1.00 83.56 101 LEU A O 1
ATOM 833 N N . PRO A 1 102 ? 12.066 6.283 18.639 1.00 74.88 102 PRO A N 1
ATOM 834 C CA . PRO A 1 102 ? 11.399 7.438 19.216 1.00 74.88 102 PRO A CA 1
ATOM 835 C C . PRO A 1 102 ? 11.746 8.689 18.406 1.00 74.88 102 PRO A C 1
ATOM 837 O O . PRO A 1 102 ? 12.857 8.831 17.894 1.00 74.88 102 PRO A O 1
ATOM 840 N N . SER A 1 103 ? 10.804 9.627 18.318 1.00 68.81 103 SER A N 1
ATOM 841 C CA . SER A 1 103 ? 11.052 10.966 17.786 1.00 68.81 103 SER A CA 1
ATOM 842 C C . SER A 1 103 ? 11.922 11.760 18.772 1.00 68.81 103 SER A C 1
ATOM 844 O O . SER A 1 103 ? 11.427 12.624 19.490 1.00 68.81 103 SER A O 1
ATOM 846 N N . PHE A 1 104 ? 13.212 11.433 18.850 1.00 51.19 104 PHE A N 1
ATOM 847 C CA . PHE A 1 104 ? 14.219 12.144 19.638 1.00 51.19 104 PHE A CA 1
ATOM 848 C C . PHE A 1 104 ? 15.399 12.513 18.734 1.00 51.19 104 PHE A C 1
ATOM 850 O O . PHE A 1 104 ? 16.409 11.822 18.700 1.00 51.19 104 PHE A O 1
ATOM 857 N N . ALA A 1 105 ? 15.224 13.590 17.963 1.00 47.62 105 ALA A N 1
ATOM 858 C CA . ALA A 1 105 ? 16.283 14.453 17.428 1.00 47.62 105 ALA A CA 1
ATOM 859 C C . ALA A 1 105 ? 15.639 15.582 16.599 1.00 47.62 105 ALA A C 1
ATOM 861 O O . ALA A 1 105 ? 15.311 15.361 15.439 1.00 47.62 105 ALA A O 1
ATOM 862 N N . ALA A 1 106 ? 15.410 16.745 17.229 1.00 45.69 106 ALA A N 1
ATOM 863 C CA . ALA A 1 106 ? 15.266 18.100 16.651 1.00 45.69 106 ALA A CA 1
ATOM 864 C C . ALA A 1 106 ? 14.272 18.953 17.468 1.00 45.69 106 ALA A C 1
ATOM 866 O O . ALA A 1 106 ? 13.206 19.345 16.998 1.00 45.69 106 ALA A O 1
ATOM 867 N N . ARG A 1 107 ? 14.625 19.233 18.724 1.00 45.97 107 ARG A N 1
ATOM 868 C CA . ARG A 1 107 ? 14.253 20.486 19.394 1.00 45.97 107 ARG A CA 1
ATOM 869 C C . ARG A 1 107 ? 15.508 21.001 20.093 1.00 45.97 107 ARG A C 1
ATOM 871 O O . ARG A 1 107 ? 15.761 20.660 21.243 1.00 45.97 107 ARG A O 1
ATOM 878 N N . THR A 1 108 ? 16.304 21.739 19.333 1.00 45.25 108 THR A N 1
ATOM 879 C CA . THR A 1 108 ? 17.262 22.754 19.788 1.00 45.25 108 THR A CA 1
ATOM 880 C C . THR A 1 108 ? 17.007 23.975 18.936 1.00 45.25 108 THR A C 1
ATOM 882 O O . THR A 1 10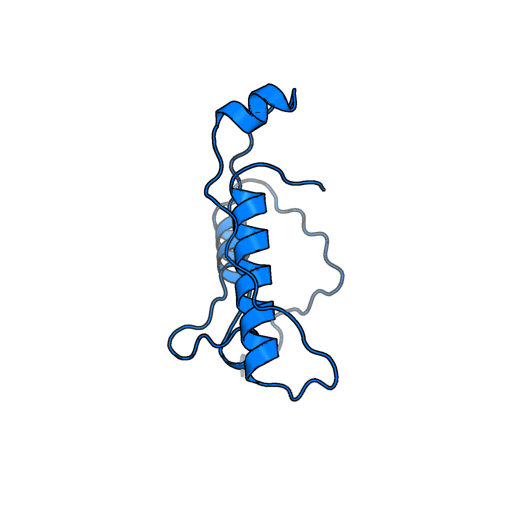8 ? 16.863 23.757 17.709 1.00 45.25 108 THR A O 1
#

Secondary structure (DSSP, 8-state):
----SHHHHHHHHHHHHHHHHHHHHS--SS--PPPPPPPPPPTHHHHHTT-----------EE-HHHH--SS--EEHHHHHHHHHHHH-SS------S----S-S---